Protein AF-A0A2G9TJA3-F1 (afdb_monomer_lite)

Foldseek 3Di:
DLVLVVCCVPVVPVPPPDPDPDDPPVVCVVVVVLLVLLVCLLVPDPPDDPVRLLSSLQVLLVQLLDPVSLVRNLSNLLSLLVQLPDPDPSSNLSSLSNLLSSLQDDDPVSLVSCVSNLVSLCCCCPVVVHPRPSSVSNVVSSVPPPND

pLDDT: mean 78.98, std 18.14, range [35.84, 96.75]

InterPro domains:
  IPR011989 Armadillo-like helical [G3DSA:1.25.10.10] (19-148)
  IPR016024 Armadillo-type fold [SSF48371] (46-147)
  IPR051303 Armadillo repeat-containing X-linked regulator [PTHR15712] (27-148)

Radius of gyration: 16.01 Å; chains: 1; bounding box: 30×49×33 Å

Secondary structure (DSSP, 8-state):
-HHHHHHHHH-TTT-TT---SS-HHHHHHHTTHHHHHHHHHHSPPTT--HHHHHHHHHHHHHHTTSGGGHHHHGGGHHHHHHHTTSS-HHHHHHHHHHHHHHGGG--TTTHHHHTTHHHHHHIIIIIS----HHHHHHHHHHHT-TT-

Organism: Teladorsagia circumcincta (NCBI:txid45464)

Structure (mmCIF, N/CA/C/O backbone):
data_AF-A0A2G9TJA3-F1
#
_entry.id   AF-A0A2G9TJA3-F1
#
loop_
_atom_site.group_PDB
_atom_site.id
_atom_site.type_symbol
_atom_site.label_atom_id
_atom_site.label_alt_id
_atom_site.label_comp_id
_atom_site.label_asym_id
_atom_site.label_entity_id
_atom_site.label_seq_id
_atom_site.pdbx_PDB_ins_code
_atom_site.Cartn_x
_atom_site.Cartn_y
_atom_site.Cartn_z
_atom_site.occupancy
_atom_site.B_iso_or_equiv
_atom_site.auth_seq_id
_atom_site.auth_comp_id
_atom_site.auth_asym_id
_atom_site.auth_atom_id
_atom_site.pdbx_PDB_model_num
ATOM 1 N N . VAL A 1 1 ? 6.839 16.992 7.492 1.00 43.50 1 VAL A N 1
ATOM 2 C CA . VAL A 1 1 ? 7.471 17.833 6.443 1.00 43.50 1 VAL A CA 1
ATOM 3 C C . VAL A 1 1 ? 6.730 17.767 5.098 1.00 43.50 1 VAL A C 1
ATOM 5 O O . VAL A 1 1 ? 6.429 18.820 4.561 1.00 43.50 1 VAL A O 1
ATOM 8 N N . CYS A 1 2 ? 6.343 16.598 4.558 1.00 47.22 2 CYS A N 1
ATOM 9 C CA . CYS A 1 2 ? 5.698 16.539 3.225 1.00 47.22 2 CYS A CA 1
ATOM 10 C C . CYS A 1 2 ? 4.228 17.009 3.153 1.00 47.22 2 CYS A C 1
ATOM 12 O O . CYS A 1 2 ? 3.867 17.685 2.196 1.00 47.22 2 CYS A O 1
ATOM 14 N N . VAL A 1 3 ? 3.382 16.703 4.144 1.00 48.28 3 VAL A N 1
ATOM 15 C CA . VAL A 1 3 ? 1.954 17.100 4.112 1.00 48.28 3 VAL A CA 1
ATOM 16 C C . VAL A 1 3 ? 1.786 18.605 4.349 1.00 48.28 3 VAL A C 1
ATOM 18 O O . VAL A 1 3 ? 0.955 19.238 3.714 1.00 48.28 3 VAL A O 1
ATOM 21 N N . SER A 1 4 ? 2.634 19.198 5.194 1.00 43.12 4 SER A N 1
ATOM 22 C CA . SER A 1 4 ? 2.689 20.645 5.446 1.00 43.12 4 SER A CA 1
ATOM 23 C C . SER A 1 4 ? 3.016 21.427 4.167 1.00 43.12 4 SER A C 1
ATOM 25 O O . SER A 1 4 ? 2.366 22.420 3.863 1.00 43.12 4 SER A O 1
ATOM 27 N N . ALA A 1 5 ? 3.973 20.933 3.373 1.00 45.31 5 ALA A N 1
ATOM 28 C CA . ALA A 1 5 ? 4.317 21.512 2.075 1.00 45.31 5 ALA A CA 1
ATOM 29 C C . ALA A 1 5 ? 3.213 21.302 1.018 1.00 45.31 5 ALA A C 1
ATOM 31 O O . ALA A 1 5 ? 3.010 22.160 0.161 1.00 45.31 5 ALA A O 1
ATOM 32 N N . TRP A 1 6 ? 2.478 20.184 1.078 1.00 55.16 6 TRP A N 1
ATOM 33 C CA . TRP A 1 6 ? 1.319 19.933 0.217 1.00 55.16 6 TRP A CA 1
ATOM 34 C C . TRP A 1 6 ? 0.144 20.863 0.548 1.00 55.16 6 TRP A C 1
ATOM 36 O O . TRP A 1 6 ? -0.381 21.521 -0.349 1.00 55.16 6 TRP A O 1
ATOM 46 N N . ALA A 1 7 ? -0.208 20.985 1.830 1.00 48.59 7 ALA A N 1
ATOM 47 C CA . ALA A 1 7 ? -1.235 21.907 2.299 1.00 48.59 7 ALA A CA 1
ATOM 48 C C . ALA A 1 7 ? -0.868 23.357 1.934 1.00 48.59 7 ALA A C 1
ATOM 50 O O . ALA A 1 7 ? -1.698 24.067 1.379 1.00 48.59 7 ALA A O 1
ATOM 51 N N . ALA A 1 8 ? 0.399 23.762 2.100 1.00 48.88 8 ALA A N 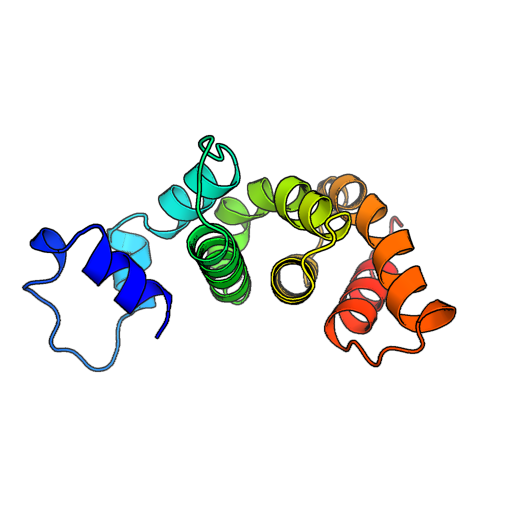1
ATOM 52 C CA . ALA A 1 8 ? 0.881 25.093 1.705 1.00 48.88 8 ALA A CA 1
ATOM 53 C C . ALA A 1 8 ? 0.772 25.374 0.206 1.00 48.88 8 ALA A C 1
ATOM 55 O O . ALA A 1 8 ? 0.585 26.519 -0.199 1.00 48.88 8 ALA A O 1
ATOM 56 N N . ARG A 1 9 ? 0.858 24.336 -0.627 1.00 46.28 9 ARG A N 1
ATOM 57 C CA . ARG A 1 9 ? 0.783 24.470 -2.083 1.00 46.28 9 ARG A CA 1
ATOM 58 C C . ARG A 1 9 ? -0.648 24.481 -2.625 1.00 46.28 9 ARG A C 1
ATOM 60 O O . ARG A 1 9 ? -0.870 25.074 -3.675 1.00 46.28 9 ARG A O 1
ATOM 67 N N . TYR A 1 10 ? -1.590 23.820 -1.953 1.00 45.66 10 TYR A N 1
ATOM 68 C CA . TYR A 1 10 ? -2.959 23.629 -2.456 1.00 45.66 10 TYR A CA 1
ATOM 69 C C . TYR A 1 10 ? -4.048 24.330 -1.627 1.00 45.66 10 TYR A C 1
ATOM 71 O O . TYR A 1 10 ? -5.134 24.553 -2.154 1.00 45.66 10 TYR A O 1
ATOM 79 N N . TYR A 1 11 ? -3.750 24.735 -0.388 1.00 47.59 11 TYR A N 1
ATOM 80 C CA . TYR A 1 11 ? -4.644 25.466 0.522 1.00 47.59 11 TYR A CA 1
ATOM 81 C C . TYR A 1 11 ? -3.937 26.684 1.162 1.00 47.59 11 TYR A C 1
ATOM 83 O O . TYR A 1 11 ? -3.884 26.810 2.386 1.00 47.59 11 TYR A O 1
ATOM 91 N N . PRO A 1 12 ? -3.370 27.613 0.366 1.00 44.81 12 PRO A N 1
ATOM 92 C CA . PRO A 1 12 ? -2.546 28.707 0.892 1.00 44.81 12 PRO A CA 1
ATOM 93 C C . PRO A 1 12 ? -3.316 29.690 1.794 1.00 44.81 12 PRO A C 1
ATOM 95 O O . PRO A 1 12 ? -2.715 30.319 2.659 1.00 44.81 12 PRO A O 1
ATOM 98 N N . HIS A 1 13 ? -4.637 29.811 1.630 1.00 42.47 13 HIS A N 1
ATOM 99 C CA . HIS A 1 13 ? -5.465 30.738 2.412 1.00 42.47 13 HIS A CA 1
ATOM 100 C C . HIS A 1 13 ? -5.819 30.236 3.820 1.00 42.47 13 HIS A C 1
ATOM 102 O O . HIS A 1 13 ? -6.162 31.048 4.673 1.00 42.47 13 HIS A O 1
ATOM 108 N N . GLU A 1 14 ? -5.699 28.935 4.090 1.00 41.88 14 GLU A N 1
ATOM 109 C CA . GLU A 1 14 ? -5.980 28.348 5.413 1.00 41.88 14 GLU A CA 1
ATOM 110 C C . GLU A 1 14 ? -4.724 28.277 6.302 1.00 41.88 14 GLU A C 1
ATOM 112 O O . GLU A 1 14 ? -4.811 28.003 7.496 1.00 41.88 14 GLU A O 1
ATOM 117 N N . LEU A 1 15 ? -3.544 28.567 5.741 1.00 41.53 15 LEU A N 1
ATOM 118 C CA . LEU A 1 15 ? -2.239 28.392 6.391 1.00 41.53 15 LEU A CA 1
ATOM 119 C C . LEU A 1 15 ? -1.614 29.665 6.969 1.00 41.53 15 LEU A C 1
ATOM 121 O O . LEU A 1 15 ? -0.535 29.596 7.553 1.00 41.53 15 LEU A O 1
ATOM 125 N N . VAL A 1 16 ? -2.295 30.811 6.880 1.00 39.41 16 VAL A N 1
ATOM 126 C CA . VAL A 1 16 ? -1.811 32.104 7.414 1.00 39.41 16 VAL A CA 1
ATOM 127 C C . VAL A 1 16 ? -1.691 32.107 8.955 1.00 39.41 16 VAL A C 1
ATOM 129 O O . VAL A 1 16 ? -1.137 33.036 9.530 1.00 39.41 16 VAL A O 1
ATOM 132 N N . PHE A 1 17 ? -2.136 31.053 9.646 1.00 36.66 17 PHE A N 1
ATOM 133 C CA . PHE A 1 17 ? -2.153 30.971 11.112 1.00 36.66 17 PHE A CA 1
ATOM 134 C C . PHE A 1 17 ? -1.020 30.156 11.767 1.00 36.66 17 PHE A C 1
ATOM 136 O O . PHE A 1 17 ? -1.048 29.983 12.984 1.00 36.66 17 PHE A O 1
ATOM 143 N N . LEU A 1 18 ? -0.040 29.621 11.026 1.00 37.44 18 LEU A N 1
ATOM 144 C CA . LEU A 1 18 ? 0.816 28.547 11.561 1.00 37.44 18 LEU A CA 1
ATOM 145 C C . LEU A 1 18 ? 2.316 28.832 11.525 1.00 37.44 18 LEU A C 1
ATOM 147 O O . LEU A 1 18 ? 3.049 28.302 10.694 1.00 37.44 18 LEU A O 1
ATOM 151 N N . ASP A 1 19 ? 2.761 29.580 12.530 1.00 35.84 19 ASP A N 1
ATOM 152 C CA . ASP A 1 19 ? 4.157 29.675 12.964 1.00 35.84 19 ASP A CA 1
ATOM 153 C C . ASP A 1 19 ? 4.327 28.936 14.313 1.00 35.84 19 ASP A C 1
ATOM 155 O O . ASP A 1 19 ? 4.590 29.538 15.353 1.00 35.84 19 ASP A O 1
ATOM 159 N N . VAL A 1 20 ? 4.058 27.617 14.347 1.00 39.12 20 VAL A N 1
ATOM 160 C CA . VAL A 1 20 ? 4.119 26.816 15.592 1.00 39.12 20 VAL A CA 1
ATOM 161 C C . VAL A 1 20 ? 4.897 25.502 15.397 1.00 39.12 20 VAL A C 1
ATOM 163 O O . VAL A 1 20 ? 4.558 24.734 14.492 1.00 39.12 20 VAL A O 1
ATOM 166 N N . PRO A 1 21 ? 5.893 25.171 16.256 1.00 44.03 21 PRO A N 1
ATOM 167 C CA . PRO A 1 21 ? 6.798 24.036 16.031 1.00 44.03 21 PRO A CA 1
ATOM 168 C C . PRO A 1 21 ? 6.203 22.639 16.285 1.00 44.03 21 PRO A C 1
ATOM 170 O O . PRO A 1 21 ? 6.825 21.655 15.898 1.00 44.03 21 PRO A O 1
ATOM 173 N N . GLN A 1 22 ? 5.022 22.503 16.896 1.00 45.06 22 GLN A N 1
ATOM 174 C CA . GLN A 1 22 ? 4.282 21.235 17.049 1.00 45.06 22 GLN A CA 1
ATOM 175 C C . GLN A 1 22 ? 2.781 21.551 17.213 1.00 45.06 22 GLN A C 1
ATOM 177 O O . GLN A 1 22 ? 2.398 22.027 18.280 1.00 45.06 22 GLN A O 1
ATOM 182 N N . PRO A 1 23 ? 1.943 21.407 16.157 1.00 45.88 23 PRO A N 1
ATOM 183 C CA . PRO A 1 23 ? 0.857 20.411 16.180 1.00 45.88 23 PRO A CA 1
ATOM 184 C C . PRO A 1 23 ? 0.390 20.008 14.756 1.00 45.88 23 PRO A C 1
ATOM 186 O O . PRO A 1 23 ? -0.669 20.416 14.289 1.00 45.88 23 PRO A O 1
ATOM 189 N N . THR A 1 24 ? 1.159 19.210 14.009 1.00 54.25 24 THR A N 1
ATOM 190 C CA . THR A 1 24 ? 0.753 18.835 12.633 1.00 54.25 24 THR A CA 1
ATOM 191 C C . THR A 1 24 ? -0.390 17.815 12.589 1.00 54.25 24 THR A C 1
ATOM 193 O O . THR A 1 24 ? -1.159 17.819 11.637 1.00 54.25 24 THR A O 1
ATOM 196 N N . THR A 1 25 ? -0.541 16.959 13.602 1.00 48.09 25 THR A N 1
ATOM 197 C CA . THR A 1 25 ? -1.564 15.896 13.643 1.00 48.09 25 THR A CA 1
ATOM 198 C C . THR A 1 25 ? -2.943 16.397 14.078 1.00 48.09 25 THR A C 1
ATOM 200 O O . THR A 1 25 ? -3.945 16.000 13.490 1.00 48.09 25 THR A O 1
ATOM 203 N N . ILE A 1 26 ? -3.001 17.304 15.058 1.00 47.69 26 ILE A N 1
ATOM 204 C CA . ILE A 1 26 ? -4.253 17.925 15.530 1.00 47.69 26 ILE A CA 1
ATOM 205 C C . ILE A 1 26 ? -4.871 18.767 14.409 1.00 47.69 26 ILE A C 1
ATOM 207 O O . ILE A 1 26 ? -6.047 18.615 14.095 1.00 47.69 26 ILE A O 1
ATOM 211 N N . LEU A 1 27 ? -4.046 19.555 13.720 1.00 53.22 27 LEU A N 1
ATOM 212 C CA . LEU A 1 27 ? -4.499 20.398 12.621 1.00 53.22 27 LEU A CA 1
ATOM 213 C C . LEU A 1 27 ? -4.967 19.590 11.398 1.00 53.22 27 LEU A C 1
ATOM 215 O O . LEU A 1 27 ? -5.936 19.953 10.740 1.00 53.22 27 LEU A O 1
ATOM 219 N N . MET A 1 28 ? -4.315 18.455 11.106 1.00 52.00 28 MET A N 1
ATOM 220 C CA . MET A 1 28 ? -4.772 17.535 10.052 1.00 52.00 28 MET A CA 1
ATOM 221 C C . MET A 1 28 ? -6.139 16.928 10.356 1.00 52.00 28 MET A C 1
ATOM 223 O O . MET A 1 28 ? -6.935 16.746 9.434 1.00 52.00 28 MET A O 1
ATOM 227 N N . ARG A 1 29 ? -6.405 16.634 11.634 1.00 54.69 29 ARG A N 1
ATOM 228 C CA . ARG A 1 29 ? -7.692 16.117 12.101 1.00 54.69 29 ARG A CA 1
ATOM 229 C C . ARG A 1 29 ? -8.789 17.179 12.017 1.00 54.69 29 ARG A C 1
ATOM 231 O O . ARG A 1 29 ? -9.893 16.867 11.588 1.00 54.69 29 ARG A O 1
ATOM 238 N N . GLU A 1 30 ? -8.486 18.424 12.380 1.00 50.78 30 GLU A N 1
ATOM 239 C CA . GLU A 1 30 ? -9.437 19.542 12.292 1.00 50.78 30 GLU A CA 1
ATOM 240 C C . GLU A 1 30 ? -9.782 19.911 10.843 1.00 50.78 30 GLU A C 1
ATOM 242 O O . GLU A 1 30 ? -10.937 20.195 10.537 1.00 50.78 30 GLU A O 1
ATOM 247 N N . LEU A 1 31 ? -8.811 19.823 9.930 1.00 60.50 31 LEU A N 1
ATOM 248 C CA . LEU A 1 31 ? -8.987 20.154 8.512 1.00 60.50 31 LEU A CA 1
ATOM 249 C C . LEU A 1 31 ? -9.425 18.967 7.634 1.00 60.50 31 LEU A C 1
ATOM 251 O O . LEU A 1 31 ? -9.490 19.106 6.413 1.00 60.50 31 LEU A O 1
ATOM 255 N N . ARG A 1 32 ? -9.702 17.790 8.219 1.00 77.12 32 ARG A N 1
ATOM 256 C CA . ARG A 1 32 ? -10.067 16.554 7.489 1.00 77.12 32 ARG A CA 1
ATOM 257 C C . ARG A 1 32 ? -9.125 16.228 6.320 1.00 77.12 32 ARG A C 1
ATOM 259 O O . ARG A 1 32 ? -9.528 15.768 5.246 1.00 77.12 32 ARG A O 1
ATOM 266 N N . ILE A 1 33 ? -7.836 16.521 6.506 1.00 80.69 33 ILE A N 1
ATOM 267 C CA . ILE A 1 33 ? -6.822 16.371 5.455 1.00 80.69 33 ILE A CA 1
ATOM 268 C C . ILE A 1 33 ? -6.633 14.889 5.113 1.00 80.69 33 ILE A C 1
ATOM 270 O O . ILE A 1 33 ? -6.426 14.552 3.946 1.00 80.69 33 ILE A O 1
ATOM 274 N N . THR A 1 34 ? -6.738 14.003 6.106 1.00 83.50 34 THR A N 1
ATOM 275 C CA . THR A 1 34 ? -6.630 12.550 5.921 1.00 83.50 34 THR A CA 1
ATOM 276 C C . THR A 1 34 ? -7.710 12.033 4.973 1.00 83.50 34 THR A C 1
ATOM 278 O O . THR A 1 34 ? -7.400 11.338 4.006 1.00 83.50 34 THR A O 1
ATOM 281 N N . GLU A 1 35 ? -8.961 12.436 5.192 1.00 87.56 35 GLU A N 1
ATOM 282 C CA . GLU A 1 35 ? -10.110 12.080 4.363 1.00 87.56 35 GLU A CA 1
ATOM 283 C C . GLU A 1 35 ? -9.928 12.591 2.936 1.00 87.56 35 GLU A C 1
ATOM 285 O O . GLU A 1 35 ? -10.144 11.848 1.978 1.00 87.56 35 GLU A O 1
ATOM 290 N N . ARG A 1 36 ? -9.459 13.834 2.777 1.00 85.62 36 ARG A N 1
ATOM 291 C CA . ARG A 1 36 ? -9.248 14.419 1.451 1.00 85.62 36 ARG A CA 1
ATOM 292 C C . ARG A 1 36 ? -8.136 13.719 0.674 1.00 85.62 36 ARG A C 1
ATOM 294 O O . ARG A 1 36 ? -8.277 13.497 -0.529 1.00 85.62 36 ARG A O 1
ATOM 301 N N . VAL A 1 37 ? -7.034 13.368 1.338 1.00 87.62 37 VAL A N 1
ATOM 302 C CA . VAL A 1 37 ? -5.940 12.588 0.736 1.00 87.62 37 VAL A CA 1
ATOM 303 C C . VAL A 1 37 ? -6.424 11.199 0.332 1.0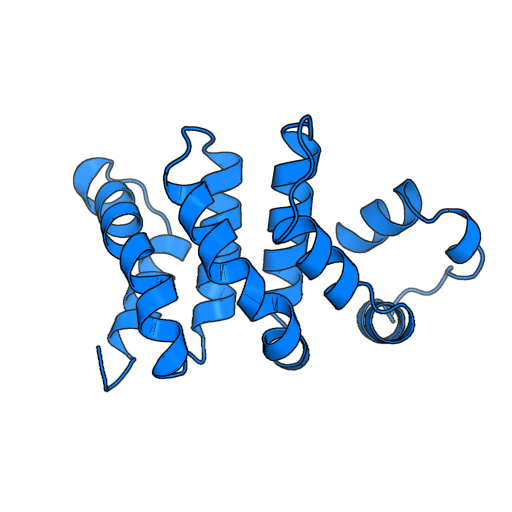0 87.62 37 VAL A C 1
ATOM 305 O O . VAL A 1 37 ? -6.167 10.787 -0.800 1.00 87.62 37 VAL A O 1
ATOM 308 N N . ALA A 1 38 ? -7.165 10.510 1.200 1.00 89.31 38 ALA A N 1
ATOM 309 C CA . ALA A 1 38 ? -7.740 9.204 0.894 1.00 89.31 38 ALA A CA 1
ATOM 310 C C . ALA A 1 38 ? -8.694 9.267 -0.313 1.00 89.31 38 ALA A C 1
ATOM 312 O O . ALA A 1 38 ? -8.552 8.479 -1.249 1.00 89.31 38 ALA A O 1
ATOM 313 N N . GLU A 1 39 ? -9.593 10.255 -0.354 1.00 90.19 3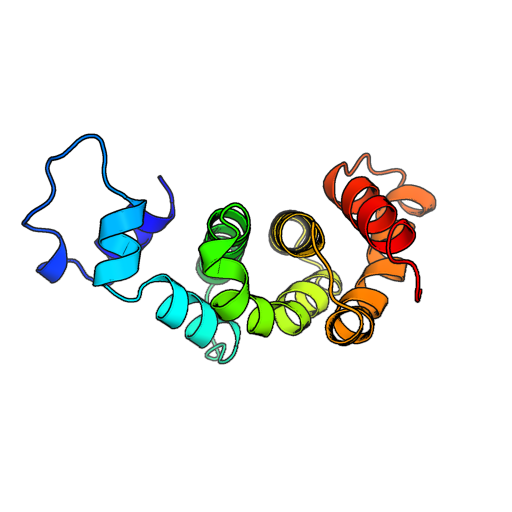9 GLU A N 1
ATOM 314 C CA . GLU A 1 39 ? -10.516 10.489 -1.472 1.00 90.19 39 GLU A CA 1
ATOM 315 C C . GLU A 1 39 ? -9.764 10.717 -2.788 1.00 90.19 39 GLU A C 1
ATOM 317 O O . GLU A 1 39 ? -10.076 10.095 -3.802 1.00 90.19 39 GLU A O 1
ATOM 322 N N . MET A 1 40 ? -8.740 11.573 -2.774 1.00 89.06 40 MET A N 1
ATOM 323 C CA . MET A 1 40 ? -7.916 11.841 -3.951 1.00 89.06 40 MET A CA 1
ATOM 324 C C . MET A 1 40 ? -7.229 10.570 -4.463 1.00 89.06 40 MET A C 1
ATOM 326 O O . MET A 1 40 ? -7.210 10.334 -5.669 1.00 89.06 40 MET A O 1
ATOM 330 N N . ILE A 1 41 ? -6.686 9.737 -3.572 1.00 90.12 41 ILE A N 1
ATOM 331 C CA . ILE A 1 41 ? -6.042 8.477 -3.963 1.00 90.12 41 ILE A CA 1
ATOM 332 C C . ILE A 1 41 ? -7.055 7.500 -4.567 1.00 90.12 41 ILE A C 1
ATOM 334 O O . ILE A 1 41 ? -6.737 6.847 -5.561 1.00 90.12 41 ILE A O 1
ATOM 338 N N . CYS A 1 42 ? -8.261 7.424 -3.998 1.00 88.50 42 CYS A N 1
ATOM 339 C CA . CYS A 1 42 ? -9.304 6.503 -4.454 1.00 88.50 42 CYS A CA 1
ATOM 340 C C . CYS A 1 42 ? -10.013 6.974 -5.731 1.00 88.50 42 CYS A C 1
ATOM 342 O O . CYS A 1 42 ? -10.508 6.163 -6.510 1.00 88.50 42 CYS A O 1
ATOM 344 N N . SER A 1 43 ? -10.020 8.283 -5.981 1.00 86.06 43 SER A N 1
ATOM 345 C CA . SER A 1 43 ? -10.580 8.912 -7.182 1.00 86.06 43 SER A CA 1
ATOM 346 C C . SER A 1 43 ? -9.493 9.644 -7.979 1.00 86.06 43 SER A C 1
ATOM 348 O O . SER A 1 43 ? -9.532 10.876 -8.107 1.00 86.06 43 SER A O 1
ATOM 350 N N . PRO A 1 44 ? -8.495 8.918 -8.521 1.00 73.81 44 PRO A N 1
ATOM 351 C CA . PRO A 1 44 ? -7.378 9.541 -9.208 1.00 73.81 44 PRO A CA 1
ATOM 352 C C . PRO A 1 44 ? -7.867 10.238 -10.479 1.00 73.81 44 PRO A C 1
ATOM 354 O O . PRO A 1 44 ? -8.460 9.632 -11.375 1.00 73.81 44 PRO A O 1
ATOM 357 N N . ARG A 1 45 ? -7.586 11.538 -10.583 1.00 75.19 45 ARG A N 1
ATOM 358 C CA . ARG A 1 45 ? -7.915 12.310 -11.785 1.00 75.19 45 ARG A CA 1
ATOM 359 C C . ARG A 1 45 ? -6.929 11.976 -12.901 1.00 75.19 45 ARG A C 1
ATOM 361 O O . ARG A 1 45 ? -5.731 11.809 -12.665 1.00 75.19 45 ARG A O 1
ATOM 368 N N . HIS A 1 46 ? -7.427 11.905 -14.132 1.00 73.25 46 HIS A N 1
ATOM 369 C CA . HIS A 1 46 ? -6.565 11.740 -15.300 1.00 73.25 46 HIS A CA 1
ATOM 370 C C . HIS A 1 46 ? -5.579 12.916 -15.397 1.00 73.25 46 HIS A C 1
ATOM 372 O O . HIS A 1 46 ? -5.937 14.062 -15.129 1.00 73.25 46 HIS A O 1
ATOM 378 N N . GLY A 1 47 ? -4.326 12.627 -15.757 1.00 74.75 47 GLY A N 1
ATOM 379 C CA . GLY A 1 47 ? -3.308 13.656 -15.994 1.00 74.75 47 GLY A CA 1
ATOM 380 C C . GLY A 1 47 ? -2.506 14.117 -14.773 1.00 74.75 47 GLY A C 1
ATOM 381 O O . GLY A 1 47 ? -1.774 15.098 -14.871 1.00 74.75 47 GLY A O 1
ATOM 382 N N . TRP A 1 48 ? -2.579 13.435 -13.625 1.00 84.31 48 TRP A N 1
ATOM 383 C CA . TRP A 1 48 ? -1.643 13.723 -12.533 1.00 84.31 48 TRP A CA 1
ATOM 384 C C . TRP A 1 48 ? -0.197 13.478 -12.947 1.00 84.31 48 TRP A C 1
ATOM 386 O O . TRP A 1 48 ? 0.134 12.423 -13.491 1.00 84.31 48 TRP A O 1
ATOM 396 N N . SER A 1 49 ? 0.677 14.432 -12.626 1.00 87.56 49 SER A N 1
ATOM 397 C CA . SER A 1 49 ? 2.113 14.266 -12.821 1.00 87.56 49 SER A CA 1
ATOM 398 C C . SER A 1 49 ? 2.655 13.141 -11.934 1.00 87.56 49 SER A C 1
ATOM 400 O O . SER A 1 49 ? 2.100 12.832 -10.875 1.00 87.56 49 SER A O 1
ATOM 402 N N . ARG A 1 50 ? 3.782 12.552 -12.347 1.00 89.00 50 ARG A N 1
ATOM 403 C CA . ARG A 1 50 ? 4.524 11.564 -11.551 1.00 89.00 50 ARG A CA 1
ATOM 404 C C . ARG A 1 50 ? 4.779 12.056 -10.125 1.00 89.00 50 ARG A C 1
ATOM 406 O O . ARG A 1 50 ? 4.489 11.353 -9.163 1.00 89.00 50 ARG A O 1
ATOM 413 N N . SER A 1 51 ? 5.250 13.295 -9.987 1.00 86.8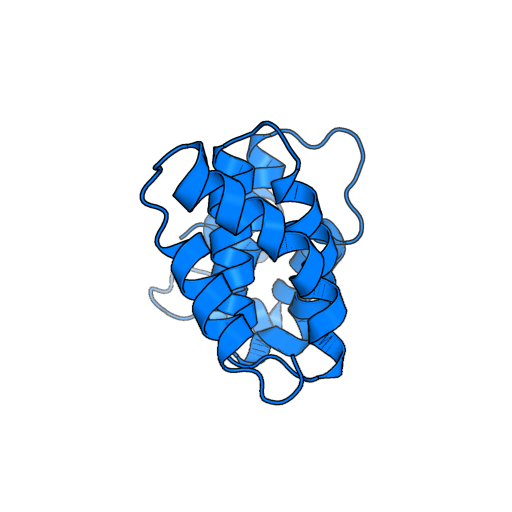1 51 SER A N 1
ATOM 414 C CA . SER A 1 51 ? 5.547 13.904 -8.689 1.00 86.81 51 SER A CA 1
ATOM 415 C C . SER A 1 51 ? 4.310 14.005 -7.794 1.00 86.81 51 SER A C 1
ATOM 417 O O . SER A 1 51 ? 4.412 13.752 -6.597 1.00 86.81 51 SER A O 1
ATOM 419 N N . CYS A 1 52 ? 3.136 14.316 -8.358 1.00 85.62 52 CYS A N 1
ATOM 420 C CA . CYS A 1 52 ? 1.888 14.345 -7.595 1.00 85.62 52 CYS A CA 1
ATOM 421 C C . CYS A 1 52 ? 1.500 12.960 -7.069 1.00 85.62 52 CYS A C 1
ATOM 423 O O . CYS A 1 52 ? 1.118 12.840 -5.907 1.00 85.62 52 CYS A O 1
ATOM 425 N N . ARG A 1 53 ? 1.638 11.913 -7.891 1.00 88.94 53 ARG A N 1
ATOM 426 C CA . ARG A 1 53 ? 1.323 10.535 -7.482 1.00 88.94 53 ARG A CA 1
ATOM 427 C C . ARG A 1 53 ? 2.242 10.050 -6.366 1.00 88.94 53 ARG A C 1
ATOM 429 O O . ARG A 1 53 ? 1.752 9.589 -5.340 1.00 88.94 53 ARG A O 1
ATOM 436 N N . VAL A 1 54 ? 3.554 10.233 -6.527 1.00 89.25 54 VAL A N 1
ATOM 437 C CA . VAL A 1 54 ? 4.547 9.886 -5.495 1.00 89.25 54 VAL A CA 1
ATOM 438 C C . VAL A 1 54 ? 4.264 10.639 -4.195 1.00 89.25 54 VAL A C 1
ATOM 440 O O . VAL A 1 54 ? 4.276 10.046 -3.121 1.00 89.25 54 VAL A O 1
ATOM 443 N N . MET A 1 55 ? 3.956 11.935 -4.276 1.00 87.38 55 MET A N 1
ATOM 444 C CA . MET A 1 55 ? 3.649 12.749 -3.100 1.00 87.38 55 MET A CA 1
ATOM 445 C C . MET A 1 55 ? 2.393 12.266 -2.366 1.00 87.38 55 MET A C 1
ATOM 447 O O . MET A 1 55 ? 2.400 12.210 -1.139 1.00 87.38 55 MET A O 1
ATOM 451 N N . LEU A 1 56 ? 1.331 11.894 -3.084 1.00 89.50 56 LEU A N 1
ATOM 452 C CA . LEU A 1 56 ? 0.110 11.373 -2.465 1.00 89.50 56 LEU A CA 1
ATOM 453 C C . LEU A 1 56 ? 0.333 10.006 -1.816 1.00 89.50 56 LEU A C 1
ATOM 455 O O . LEU A 1 56 ? -0.097 9.803 -0.683 1.00 89.50 56 LEU A O 1
ATOM 459 N N . LEU A 1 57 ? 1.080 9.112 -2.469 1.00 91.19 57 LEU A N 1
ATOM 460 C CA . LEU A 1 57 ? 1.500 7.844 -1.864 1.00 91.19 57 LEU A CA 1
ATOM 461 C C . LEU A 1 57 ? 2.352 8.077 -0.611 1.00 91.19 57 LEU A C 1
ATOM 463 O O . LEU A 1 57 ? 2.204 7.365 0.378 1.00 91.19 57 LEU A O 1
ATOM 467 N N . GLN A 1 58 ? 3.201 9.107 -0.607 1.00 90.12 58 GLN A N 1
ATOM 468 C CA . GLN A 1 58 ? 4.001 9.450 0.566 1.00 90.12 58 GLN A CA 1
ATOM 469 C C . GLN A 1 58 ? 3.133 10.000 1.702 1.00 90.12 58 GLN A C 1
ATOM 471 O O . GLN A 1 58 ? 3.387 9.704 2.870 1.00 90.12 58 GLN A O 1
ATOM 476 N N . CYS A 1 59 ? 2.102 10.788 1.383 1.00 88.62 59 CYS A N 1
ATOM 477 C CA . CYS A 1 59 ? 1.124 11.241 2.371 1.00 88.62 59 CYS A CA 1
ATOM 478 C C . CYS A 1 59 ? 0.397 10.046 2.991 1.00 88.62 59 CYS A C 1
ATOM 480 O O . CYS A 1 59 ? 0.345 9.954 4.215 1.00 88.62 59 CYS A O 1
ATOM 482 N N . LEU A 1 60 ? -0.056 9.099 2.164 1.00 91.56 60 LEU A N 1
ATOM 483 C CA . LEU A 1 60 ? -0.658 7.848 2.621 1.00 91.56 60 LEU A CA 1
ATOM 484 C C . LEU A 1 60 ? 0.281 7.071 3.547 1.00 91.56 60 LEU A C 1
ATOM 486 O O . LEU A 1 60 ? -0.117 6.705 4.648 1.00 91.56 60 LEU A O 1
ATOM 490 N N . ALA A 1 61 ? 1.536 6.868 3.136 1.00 89.31 61 ALA A N 1
ATOM 491 C CA . ALA A 1 61 ? 2.525 6.151 3.935 1.00 89.31 61 ALA A CA 1
ATOM 492 C C . ALA A 1 61 ? 2.737 6.792 5.311 1.00 89.31 61 ALA A C 1
ATOM 494 O O . ALA A 1 61 ? 2.798 6.084 6.314 1.00 89.31 61 ALA A O 1
ATOM 495 N N . ASN A 1 62 ? 2.802 8.125 5.363 1.00 87.56 62 ASN A N 1
ATOM 496 C CA . ASN A 1 62 ? 2.961 8.868 6.610 1.00 87.56 62 ASN A CA 1
ATOM 497 C C . ASN A 1 62 ? 1.702 8.790 7.490 1.00 87.56 62 ASN A C 1
ATOM 499 O O . ASN A 1 62 ? 1.815 8.605 8.697 1.00 87.56 62 ASN A O 1
ATOM 503 N N . MET A 1 63 ? 0.508 8.913 6.901 1.00 87.56 63 MET A N 1
ATOM 504 C CA . MET A 1 63 ? -0.764 8.823 7.630 1.00 87.56 63 MET A CA 1
ATOM 505 C C . MET A 1 63 ? -0.988 7.425 8.211 1.00 87.56 63 MET A C 1
ATOM 507 O O . MET A 1 63 ? -1.461 7.315 9.339 1.00 87.56 63 MET A O 1
ATOM 511 N N . ALA A 1 64 ? -0.586 6.383 7.479 1.00 88.88 64 ALA A N 1
ATOM 512 C CA . ALA A 1 64 ? -0.673 4.984 7.887 1.00 88.88 64 ALA A CA 1
ATOM 513 C C . ALA A 1 64 ? 0.242 4.613 9.067 1.00 88.88 64 ALA A C 1
ATOM 515 O O . ALA A 1 64 ? 0.104 3.529 9.620 1.00 88.88 64 ALA A O 1
ATOM 516 N N . VAL A 1 65 ? 1.168 5.483 9.484 1.00 86.19 65 VAL A N 1
ATOM 517 C CA . VAL A 1 65 ? 1.929 5.275 10.731 1.00 86.19 65 VAL A CA 1
ATOM 518 C C . VAL A 1 65 ? 1.030 5.445 11.963 1.00 86.19 65 VAL A C 1
ATOM 520 O O . VAL A 1 65 ? 1.303 4.857 13.004 1.00 86.19 65 VAL A O 1
ATOM 523 N N . CYS A 1 66 ? -0.038 6.238 11.848 1.00 83.75 66 CYS A N 1
ATOM 524 C CA . CYS A 1 66 ? -0.940 6.593 12.940 1.00 83.75 66 CYS A CA 1
ATOM 525 C C . CYS A 1 66 ? -2.186 5.682 12.904 1.00 83.75 66 CYS A C 1
ATOM 527 O O . CYS A 1 66 ? -2.969 5.805 11.955 1.00 83.75 66 CYS A O 1
ATOM 529 N N . PRO A 1 67 ? -2.402 4.787 13.888 1.00 81.69 67 PRO A N 1
ATOM 530 C CA . PRO A 1 67 ? -3.535 3.853 13.898 1.00 81.69 67 PRO A CA 1
ATOM 531 C C . PRO A 1 67 ? -4.906 4.534 13.806 1.00 81.69 67 PRO A C 1
ATOM 533 O O . PRO A 1 67 ? -5.822 4.013 13.179 1.00 81.69 67 PRO A O 1
ATOM 536 N N . GLU A 1 68 ? -5.042 5.738 14.357 1.00 84.88 68 GLU A N 1
ATOM 537 C CA . GLU A 1 68 ? -6.274 6.533 14.339 1.00 84.88 68 GLU A CA 1
ATOM 538 C C . GLU A 1 68 ? -6.720 6.899 12.916 1.00 84.88 68 GLU A C 1
ATOM 540 O O . GLU A 1 68 ? -7.904 7.123 12.677 1.00 84.88 68 GLU A O 1
ATOM 545 N N . ASN A 1 69 ? -5.786 6.946 11.960 1.00 86.31 69 ASN A N 1
ATOM 546 C CA . ASN A 1 69 ? -6.094 7.231 10.562 1.00 86.31 69 ASN A CA 1
ATOM 547 C C . ASN A 1 69 ? -6.481 5.974 9.772 1.00 86.31 69 ASN A C 1
ATOM 549 O O . ASN A 1 69 ? -7.008 6.113 8.668 1.00 86.31 69 ASN A O 1
ATOM 553 N N . HIS A 1 70 ? -6.201 4.765 10.278 1.00 88.50 70 HIS A N 1
ATOM 554 C CA . HIS A 1 70 ? -6.297 3.517 9.504 1.00 88.50 70 HIS A CA 1
ATOM 555 C C . HIS A 1 70 ? -7.689 3.297 8.920 1.00 88.50 70 HIS A C 1
ATOM 557 O O . HIS A 1 70 ? -7.805 2.970 7.741 1.00 88.50 70 HIS A O 1
ATOM 563 N N . GLU A 1 71 ? -8.739 3.571 9.693 1.00 89.81 71 GLU A N 1
ATOM 564 C CA . GLU A 1 71 ? -10.127 3.441 9.235 1.00 89.81 71 GLU A CA 1
ATOM 565 C C . GLU A 1 71 ? -10.453 4.337 8.033 1.00 89.81 71 GLU A C 1
ATOM 567 O O . GLU A 1 71 ? -11.239 3.953 7.167 1.00 89.81 71 GLU A O 1
ATOM 572 N N . ILE A 1 72 ? -9.803 5.499 7.941 1.00 90.44 72 ILE A N 1
ATOM 573 C CA . ILE A 1 72 ? -9.969 6.441 6.832 1.00 90.44 72 ILE A CA 1
ATOM 574 C C . ILE A 1 72 ? -9.136 5.993 5.631 1.00 90.44 72 ILE A C 1
ATOM 576 O O . ILE A 1 72 ? -9.625 5.981 4.505 1.00 90.44 72 ILE A O 1
ATOM 580 N N . VAL A 1 73 ? -7.869 5.632 5.854 1.00 91.88 73 VAL A N 1
ATOM 581 C CA . VAL A 1 73 ? -6.917 5.394 4.759 1.00 91.88 73 VAL A CA 1
ATOM 582 C C . VAL A 1 73 ? -6.919 3.965 4.216 1.00 91.88 73 VAL A C 1
ATOM 584 O O . VAL A 1 73 ? -6.363 3.728 3.144 1.00 91.88 73 VAL A O 1
ATOM 587 N N . ARG A 1 74 ? -7.567 3.006 4.889 1.00 93.00 74 ARG A N 1
ATOM 588 C CA . ARG A 1 74 ? -7.660 1.610 4.421 1.00 93.00 74 ARG A CA 1
ATOM 589 C C . ARG A 1 74 ? -8.325 1.468 3.051 1.00 93.00 74 ARG A C 1
ATOM 591 O O . ARG A 1 74 ? -7.990 0.553 2.311 1.00 93.00 74 ARG A O 1
ATOM 598 N N . CYS A 1 75 ? -9.201 2.398 2.663 1.00 93.44 75 CYS A N 1
ATOM 599 C CA . CYS A 1 75 ? -9.800 2.409 1.325 1.00 93.44 75 CYS A CA 1
ATOM 600 C C . CYS A 1 75 ? -8.758 2.559 0.199 1.00 93.44 75 CYS A C 1
ATOM 602 O O . CYS A 1 75 ? -9.013 2.161 -0.935 1.00 93.44 75 CYS A O 1
ATOM 604 N N . ALA A 1 76 ? -7.563 3.072 0.509 1.00 94.94 76 ALA A N 1
ATOM 605 C CA . ALA A 1 76 ? -6.476 3.240 -0.443 1.00 94.94 76 ALA A CA 1
ATOM 606 C C . ALA A 1 76 ? -5.632 1.968 -0.658 1.00 94.94 76 ALA A C 1
ATOM 608 O O . ALA A 1 76 ? -4.780 1.973 -1.551 1.00 94.94 76 ALA A O 1
ATOM 609 N N . ILE A 1 77 ? -5.846 0.884 0.108 1.00 95.94 77 ILE A N 1
ATOM 610 C CA . ILE A 1 77 ? -5.065 -0.364 -0.012 1.00 95.94 77 ILE A CA 1
ATOM 611 C C . ILE A 1 77 ? -5.089 -0.905 -1.453 1.00 95.94 77 ILE A C 1
ATOM 613 O O . ILE A 1 77 ? -4.004 -1.063 -2.021 1.00 95.94 77 ILE A O 1
ATOM 617 N N . PRO A 1 78 ? -6.251 -1.099 -2.115 1.00 95.62 78 PRO A N 1
ATOM 618 C CA . PRO A 1 78 ? -6.279 -1.629 -3.480 1.00 95.62 78 PRO A CA 1
ATOM 619 C C . PRO A 1 78 ? -5.527 -0.735 -4.476 1.00 95.62 78 PRO A C 1
ATOM 621 O O . PRO A 1 78 ? -4.852 -1.222 -5.384 1.00 95.62 78 PRO A O 1
ATOM 624 N N . HIS A 1 79 ? -5.584 0.585 -4.280 1.00 94.69 79 HIS A N 1
ATOM 625 C CA . HIS A 1 79 ? -4.893 1.553 -5.129 1.00 94.69 79 HIS A CA 1
ATOM 626 C C . HIS A 1 79 ? -3.376 1.509 -4.943 1.00 94.69 79 HIS A C 1
ATOM 628 O O . HIS A 1 79 ? -2.645 1.578 -5.932 1.00 94.69 79 HIS A O 1
ATOM 634 N N . ALA A 1 80 ? -2.893 1.369 -3.707 1.00 95.50 80 ALA A N 1
ATOM 635 C CA . ALA A 1 80 ? -1.472 1.205 -3.421 1.00 95.50 80 ALA A CA 1
ATOM 636 C C . ALA A 1 80 ? -0.941 -0.130 -3.969 1.00 95.50 80 ALA A C 1
ATOM 638 O O . ALA A 1 80 ? 0.120 -0.150 -4.591 1.00 95.50 80 ALA A O 1
ATOM 639 N N . VAL A 1 81 ? -1.705 -1.219 -3.842 1.00 96.50 81 VAL A N 1
ATOM 640 C CA . VAL A 1 81 ? -1.372 -2.524 -4.439 1.00 96.50 81 VAL A CA 1
ATOM 641 C C . VAL A 1 81 ? -1.269 -2.426 -5.960 1.00 96.50 81 VAL A C 1
ATOM 643 O O . VAL A 1 81 ? -0.295 -2.900 -6.541 1.00 96.50 81 VAL A O 1
ATOM 646 N N . GLN A 1 82 ? -2.195 -1.722 -6.615 1.00 94.25 82 GLN A N 1
ATOM 647 C CA . GLN A 1 82 ? -2.134 -1.487 -8.061 1.00 94.25 82 GLN A CA 1
ATOM 648 C C . GLN A 1 82 ? -0.826 -0.798 -8.490 1.00 94.25 82 GLN A C 1
ATOM 650 O O . GLN A 1 82 ? -0.307 -1.077 -9.573 1.00 94.25 82 GLN A O 1
ATOM 655 N N . ARG A 1 83 ? -0.262 0.094 -7.659 1.00 93.69 83 ARG A N 1
ATOM 656 C CA . ARG A 1 83 ? 1.008 0.769 -7.981 1.00 93.69 83 ARG A CA 1
ATOM 657 C C . ARG A 1 83 ? 2.184 -0.202 -8.068 1.00 93.69 83 ARG A C 1
ATOM 659 O O . ARG A 1 83 ? 3.128 0.094 -8.790 1.00 93.69 83 ARG A O 1
ATOM 666 N N . LEU A 1 84 ? 2.121 -1.357 -7.399 1.00 93.94 84 LEU A N 1
ATOM 667 C CA . LEU A 1 84 ? 3.192 -2.361 -7.416 1.00 93.94 84 LEU A CA 1
ATOM 668 C C . LEU A 1 84 ? 3.398 -3.003 -8.796 1.00 93.94 84 LEU A C 1
ATOM 670 O O . LEU A 1 84 ? 4.470 -3.533 -9.071 1.00 93.94 84 LEU A O 1
ATOM 674 N N . SER A 1 85 ? 2.384 -2.940 -9.664 1.00 90.25 85 SER A N 1
ATOM 675 C CA . SER A 1 85 ? 2.450 -3.424 -11.048 1.00 90.25 85 SER A CA 1
ATOM 676 C C . SER A 1 85 ? 3.049 -2.408 -12.032 1.00 90.25 85 SER A C 1
ATOM 678 O O . SER A 1 85 ? 3.193 -2.720 -13.212 1.00 90.25 85 SER A O 1
ATOM 680 N N . LEU A 1 86 ? 3.355 -1.180 -11.597 1.00 87.94 86 LEU A N 1
ATOM 681 C CA . LEU A 1 86 ? 3.896 -0.136 -12.470 1.00 87.94 86 LEU A CA 1
ATOM 682 C C . LEU A 1 86 ? 5.424 -0.213 -12.568 1.00 87.94 86 LEU A C 1
ATOM 684 O O . LEU A 1 86 ? 6.106 -0.621 -11.635 1.00 87.94 86 LEU A O 1
ATOM 688 N N . ASN A 1 87 ? 5.968 0.290 -13.677 1.00 84.94 87 ASN A N 1
ATOM 689 C CA . ASN A 1 87 ? 7.417 0.359 -13.911 1.00 84.94 87 ASN A CA 1
ATOM 690 C C . ASN A 1 87 ? 8.107 1.537 -13.190 1.00 84.94 87 ASN A C 1
ATOM 692 O O . ASN A 1 87 ? 9.288 1.792 -13.416 1.00 84.94 87 ASN A O 1
ATOM 696 N N . ASP A 1 88 ? 7.384 2.293 -12.359 1.00 90.69 88 ASP A N 1
ATOM 697 C CA . ASP A 1 88 ? 7.940 3.439 -11.640 1.00 90.69 88 ASP A CA 1
ATOM 698 C C . ASP A 1 88 ? 8.445 3.026 -10.259 1.00 90.69 88 ASP A C 1
ATOM 700 O O . ASP A 1 88 ? 7.684 2.949 -9.295 1.00 90.69 88 ASP A O 1
ATOM 704 N N . GLU A 1 89 ? 9.752 2.796 -10.158 1.00 89.56 89 GLU A N 1
ATOM 705 C CA . GLU A 1 89 ? 10.386 2.309 -8.931 1.00 89.56 89 GLU A CA 1
ATOM 706 C C . GLU A 1 89 ? 10.109 3.185 -7.702 1.00 89.56 89 GLU A C 1
ATOM 708 O O . GLU A 1 89 ? 9.929 2.660 -6.604 1.00 89.56 89 GLU A O 1
ATOM 713 N N . MET A 1 90 ? 10.002 4.509 -7.865 1.00 90.12 90 MET A N 1
ATOM 714 C CA . MET A 1 90 ? 9.700 5.395 -6.737 1.00 90.12 90 MET A CA 1
ATOM 715 C C . MET A 1 90 ? 8.254 5.222 -6.266 1.00 90.12 90 MET A C 1
ATOM 717 O O . MET A 1 90 ? 8.010 5.159 -5.062 1.00 90.12 90 MET A O 1
ATOM 721 N N . GLU A 1 91 ? 7.291 5.129 -7.192 1.00 93.19 91 GLU A N 1
ATOM 722 C CA . GLU A 1 91 ? 5.895 4.854 -6.824 1.00 93.19 91 GLU A CA 1
ATOM 723 C C . GLU A 1 91 ? 5.781 3.494 -6.125 1.00 93.19 91 GLU A C 1
ATOM 725 O O . GLU A 1 91 ? 5.104 3.400 -5.102 1.00 93.19 91 GLU A O 1
ATOM 730 N N . VAL A 1 92 ? 6.492 2.469 -6.612 1.00 93.12 92 VAL A N 1
ATOM 731 C CA . VAL A 1 92 ? 6.482 1.127 -6.010 1.00 93.12 92 VAL A CA 1
ATOM 732 C C . VAL A 1 92 ? 7.072 1.142 -4.599 1.00 93.12 92 VAL A C 1
ATOM 734 O O . VAL A 1 92 ? 6.468 0.586 -3.683 1.00 93.12 92 VAL A O 1
ATOM 737 N N . VAL A 1 93 ? 8.226 1.781 -4.385 1.00 90.94 93 VAL A N 1
ATOM 738 C CA . VAL A 1 93 ? 8.873 1.835 -3.061 1.00 90.94 93 VAL A CA 1
ATOM 739 C C . VAL A 1 93 ? 7.985 2.540 -2.036 1.00 90.94 93 VAL A C 1
ATOM 741 O O . VAL A 1 93 ? 7.816 2.040 -0.921 1.00 90.94 93 VAL A O 1
ATOM 744 N N . VAL A 1 94 ? 7.376 3.670 -2.407 1.00 92.38 94 VAL A N 1
ATOM 745 C CA . VAL A 1 94 ? 6.495 4.418 -1.500 1.00 92.38 94 VAL A CA 1
ATOM 746 C C . VAL A 1 94 ? 5.171 3.678 -1.274 1.00 92.38 94 VAL A C 1
ATOM 748 O O . VAL A 1 94 ? 4.670 3.657 -0.150 1.00 92.38 94 VAL A O 1
ATOM 751 N N . ALA A 1 95 ? 4.629 3.004 -2.292 1.00 96.06 95 ALA A N 1
ATOM 752 C CA . ALA A 1 95 ? 3.454 2.149 -2.136 1.00 96.06 95 ALA A CA 1
ATOM 753 C C . ALA A 1 95 ? 3.724 0.969 -1.188 1.00 96.06 95 ALA A C 1
ATOM 755 O O . ALA A 1 95 ? 2.919 0.713 -0.296 1.00 96.06 95 ALA A O 1
ATOM 756 N N . LEU A 1 96 ? 4.879 0.301 -1.305 1.00 94.75 96 LEU A N 1
ATOM 757 C CA . LEU A 1 96 ? 5.290 -0.752 -0.369 1.00 94.75 96 LEU A CA 1
ATOM 758 C C . LEU A 1 96 ? 5.426 -0.224 1.059 1.00 94.75 96 LEU A C 1
ATOM 760 O O . LEU A 1 96 ? 5.012 -0.903 1.998 1.00 94.75 96 LEU A O 1
ATOM 764 N N . GLN A 1 97 ? 5.966 0.984 1.239 1.00 93.44 97 GLN A N 1
ATOM 765 C CA . GLN A 1 97 ? 6.030 1.615 2.557 1.00 93.44 97 GLN A CA 1
ATOM 766 C C . GLN A 1 97 ? 4.631 1.834 3.146 1.00 93.44 97 GLN A C 1
ATOM 768 O O . GLN A 1 97 ? 4.399 1.500 4.308 1.00 93.44 97 GLN A O 1
ATOM 773 N N . ALA A 1 98 ? 3.698 2.366 2.351 1.00 94.94 98 ALA A N 1
ATOM 774 C CA . ALA A 1 98 ? 2.318 2.572 2.778 1.00 94.94 98 ALA A CA 1
ATOM 775 C C . ALA A 1 98 ? 1.633 1.255 3.159 1.00 94.94 98 ALA A C 1
ATOM 777 O O . ALA A 1 98 ? 1.069 1.156 4.246 1.00 94.94 98 ALA A O 1
ATOM 778 N N . LEU A 1 99 ? 1.736 0.234 2.306 1.00 96.75 99 LEU A N 1
ATOM 779 C CA . LEU A 1 99 ? 1.154 -1.084 2.556 1.00 96.75 99 LEU A CA 1
ATOM 780 C C . LEU A 1 99 ? 1.744 -1.739 3.804 1.00 96.75 99 LEU A C 1
ATOM 782 O O . LEU A 1 99 ? 1.001 -2.289 4.606 1.00 96.75 99 LEU A O 1
ATOM 786 N N . THR A 1 100 ? 3.055 -1.612 4.018 1.00 94.50 100 THR A N 1
ATOM 787 C CA . THR A 1 100 ? 3.710 -2.114 5.234 1.00 94.50 100 THR A CA 1
ATOM 788 C C . THR A 1 100 ? 3.118 -1.462 6.482 1.00 94.50 100 THR A C 1
ATOM 790 O O . THR A 1 100 ? 2.761 -2.160 7.426 1.00 94.50 100 THR A O 1
ATOM 793 N N . ASN A 1 101 ? 2.946 -0.139 6.479 1.00 92.50 101 ASN A N 1
ATOM 794 C CA . ASN A 1 101 ? 2.388 0.581 7.624 1.00 92.50 101 ASN A CA 1
ATOM 795 C C . ASN A 1 101 ? 0.908 0.221 7.867 1.00 92.50 101 ASN A C 1
ATOM 797 O O . ASN A 1 101 ? 0.499 0.047 9.012 1.00 92.50 101 ASN A O 1
ATOM 801 N N . LEU A 1 102 ? 0.126 0.040 6.798 1.00 93.62 102 LEU A N 1
ATOM 802 C CA . LEU A 1 102 ? -1.276 -0.397 6.874 1.00 93.62 102 LEU A CA 1
ATOM 803 C C . LEU A 1 102 ? -1.425 -1.866 7.293 1.00 93.62 102 LEU A C 1
ATOM 805 O O . LEU A 1 102 ? -2.471 -2.253 7.798 1.00 93.62 102 LEU A O 1
ATOM 809 N N . SER A 1 103 ? -0.388 -2.682 7.097 1.00 92.94 103 SER A N 1
ATOM 810 C CA . SER A 1 103 ? -0.419 -4.117 7.398 1.00 92.94 103 SER A CA 1
ATOM 811 C C . SER A 1 103 ? -0.137 -4.479 8.864 1.00 92.94 103 SER A C 1
ATOM 813 O O . SER A 1 103 ? -0.130 -5.656 9.199 1.00 92.94 103 SER A O 1
ATOM 815 N N . LEU A 1 104 ? 0.111 -3.506 9.750 1.00 86.75 104 LEU A N 1
ATOM 816 C CA . LEU A 1 104 ? 0.489 -3.792 11.144 1.00 86.75 104 LEU A CA 1
ATOM 817 C C . LEU A 1 104 ? -0.626 -4.460 11.968 1.00 86.75 104 LEU A C 1
ATOM 819 O O . LEU A 1 104 ? -0.308 -5.213 12.880 1.00 86.75 104 LEU A O 1
ATOM 823 N N . ASN A 1 105 ? -1.899 -4.200 11.655 1.00 83.56 105 ASN A N 1
ATOM 824 C CA . ASN A 1 105 ? -3.065 -4.758 12.354 1.00 83.56 105 ASN A CA 1
ATOM 825 C C . ASN A 1 105 ? -4.160 -5.138 11.342 1.00 83.56 105 ASN A C 1
ATOM 827 O O . ASN A 1 105 ? -5.235 -4.540 11.323 1.00 83.56 105 ASN A O 1
ATOM 831 N N . ILE A 1 106 ? -3.859 -6.086 10.453 1.00 86.88 106 ILE A N 1
ATOM 832 C CA . ILE A 1 106 ? -4.782 -6.516 9.393 1.00 86.88 106 ILE A CA 1
ATOM 833 C C . ILE A 1 106 ? -5.985 -7.237 10.003 1.00 86.88 106 ILE A C 1
ATOM 835 O O . ILE A 1 106 ? -5.831 -8.163 10.798 1.00 86.88 106 ILE A O 1
ATOM 839 N N . THR A 1 107 ? -7.187 -6.847 9.585 1.00 86.31 107 THR A N 1
ATOM 840 C CA . THR A 1 107 ? -8.408 -7.612 9.862 1.00 86.31 107 THR A CA 1
ATOM 841 C C . THR A 1 107 ? -8.634 -8.676 8.788 1.00 86.31 107 THR A C 1
ATOM 843 O O . THR A 1 107 ? -8.20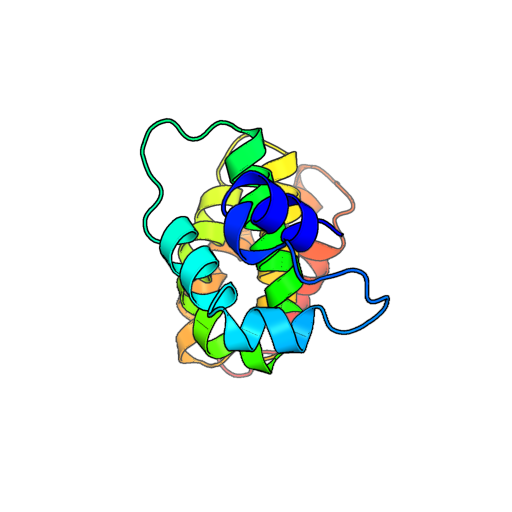7 -8.518 7.642 1.00 86.31 107 THR A O 1
ATOM 846 N N . THR A 1 108 ? -9.365 -9.745 9.110 1.00 85.06 108 THR A N 1
ATOM 847 C CA . THR A 1 108 ? -9.678 -10.831 8.161 1.00 85.06 108 THR A CA 1
ATOM 848 C C . THR A 1 108 ? -10.330 -10.313 6.866 1.00 85.06 108 THR A C 1
ATOM 850 O O . THR A 1 108 ? -10.042 -10.803 5.777 1.00 85.06 108 THR A O 1
ATOM 853 N N . GLU A 1 109 ? -11.132 -9.245 6.945 1.00 87.12 109 GLU A N 1
ATOM 854 C CA . GLU A 1 109 ? -11.774 -8.593 5.790 1.00 87.12 109 GLU A CA 1
ATOM 855 C C . GLU A 1 109 ? -10.790 -7.866 4.855 1.00 87.12 109 GLU A C 1
ATOM 857 O O . GLU A 1 109 ? -11.079 -7.643 3.676 1.00 87.12 109 GLU A O 1
ATOM 862 N N . GLN A 1 110 ? -9.624 -7.467 5.366 1.00 88.88 110 GLN A N 1
ATOM 863 C CA . GLN A 1 110 ? -8.597 -6.758 4.604 1.00 88.88 110 GLN A CA 1
ATOM 864 C C . GLN A 1 110 ? -7.629 -7.706 3.891 1.00 88.88 110 GLN A C 1
ATOM 866 O O . GLN A 1 110 ? -7.010 -7.291 2.910 1.00 88.88 110 GLN A O 1
ATOM 871 N N . ILE A 1 111 ? -7.520 -8.967 4.326 1.00 90.25 111 ILE A N 1
ATOM 872 C CA . ILE A 1 111 ? -6.611 -9.964 3.736 1.00 90.25 111 ILE A CA 1
ATOM 873 C C . ILE A 1 111 ? -6.743 -10.028 2.202 1.00 90.25 111 ILE A C 1
ATOM 875 O O . ILE A 1 111 ? -5.721 -9.870 1.524 1.00 90.25 111 ILE A O 1
ATOM 879 N N . PRO A 1 112 ? -7.953 -10.139 1.606 1.00 92.94 112 PRO A N 1
ATOM 880 C CA . PRO A 1 112 ? -8.094 -10.224 0.150 1.00 92.94 112 PRO A CA 1
ATOM 881 C C . PRO A 1 112 ? -7.538 -9.006 -0.600 1.00 92.94 112 PRO A C 1
ATOM 883 O O . PRO A 1 112 ? -7.164 -9.118 -1.766 1.00 92.94 112 PRO A O 1
ATOM 886 N N . GLN A 1 113 ? -7.460 -7.845 0.057 1.00 94.50 113 GLN A N 1
ATOM 887 C CA . GLN A 1 113 ? -6.932 -6.618 -0.538 1.00 94.50 113 GLN A CA 1
ATOM 888 C C . GLN A 1 113 ? -5.401 -6.624 -0.598 1.00 94.50 113 GLN A C 1
ATOM 890 O O . GLN A 1 113 ? -4.835 -6.029 -1.511 1.00 94.50 113 GLN A O 1
ATOM 895 N N . PHE A 1 114 ? -4.727 -7.302 0.339 1.00 94.75 114 PHE A N 1
ATOM 896 C CA . PHE A 1 114 ? -3.264 -7.390 0.394 1.00 94.75 114 PHE A CA 1
ATOM 897 C C . PHE A 1 114 ? -2.682 -8.572 -0.384 1.00 94.75 114 PHE A C 1
ATOM 899 O O . PHE A 1 114 ? -1.548 -8.471 -0.852 1.00 94.75 114 PHE A O 1
ATOM 906 N N . VAL A 1 115 ? -3.430 -9.666 -0.562 1.00 93.12 115 VAL A N 1
ATOM 907 C CA . VAL A 1 115 ? -2.966 -10.872 -1.280 1.00 93.12 115 VAL A CA 1
ATOM 908 C C . VAL A 1 115 ? -2.300 -10.563 -2.633 1.00 93.12 115 VAL A C 1
ATOM 910 O O . VAL A 1 115 ? -1.223 -11.110 -2.890 1.00 93.12 115 VAL A O 1
ATOM 913 N N . PRO A 1 116 ? -2.820 -9.655 -3.486 1.00 95.75 116 PRO A N 1
ATOM 914 C CA . PRO A 1 116 ? -2.174 -9.362 -4.765 1.00 95.75 116 PRO A CA 1
ATOM 915 C C . PRO A 1 116 ? -0.787 -8.703 -4.636 1.00 95.75 116 PRO A C 1
ATOM 917 O O . PRO A 1 116 ? -0.033 -8.698 -5.605 1.00 95.75 116 PRO A O 1
ATOM 920 N N . ALA A 1 117 ? -0.402 -8.183 -3.462 1.00 94.69 117 ALA A N 1
ATOM 921 C CA . ALA A 1 117 ? 0.938 -7.643 -3.220 1.00 94.69 117 ALA A CA 1
ATOM 922 C C . ALA A 1 117 ? 2.017 -8.731 -3.070 1.00 94.69 117 ALA A C 1
ATOM 924 O O . ALA A 1 117 ? 3.182 -8.480 -3.383 1.00 94.69 117 ALA A O 1
ATOM 925 N N . ILE A 1 118 ? 1.645 -9.940 -2.635 1.00 93.38 118 ILE A N 1
ATOM 926 C CA . ILE A 1 118 ? 2.570 -11.054 -2.363 1.00 93.38 118 ILE A CA 1
ATOM 927 C C . ILE A 1 118 ? 3.477 -11.381 -3.564 1.00 93.38 118 ILE A C 1
ATOM 929 O O . ILE A 1 118 ? 4.701 -11.357 -3.391 1.00 93.38 118 ILE A O 1
ATOM 933 N N . PRO A 1 119 ? 2.958 -11.642 -4.786 1.00 92.62 119 PRO A N 1
ATOM 934 C CA . PRO A 1 119 ? 3.817 -11.950 -5.932 1.00 92.62 119 PRO A CA 1
ATOM 935 C C . PRO A 1 119 ? 4.781 -10.806 -6.275 1.00 92.62 119 PRO A C 1
ATOM 937 O O . PRO A 1 119 ? 5.918 -11.064 -6.673 1.00 92.62 119 PRO A O 1
ATOM 940 N N . HIS A 1 120 ? 4.382 -9.546 -6.064 1.00 92.06 120 HIS A N 1
ATOM 941 C CA . HIS A 1 120 ? 5.265 -8.396 -6.270 1.00 92.06 120 HIS A CA 1
ATOM 942 C C . HIS A 1 120 ? 6.400 -8.355 -5.240 1.00 92.06 120 HIS A C 1
ATOM 944 O O . HIS A 1 120 ? 7.557 -8.149 -5.613 1.00 92.06 120 HIS A O 1
ATOM 950 N N . CYS A 1 121 ? 6.102 -8.596 -3.960 1.00 91.38 121 CYS A N 1
ATOM 951 C CA . CYS A 1 121 ? 7.117 -8.680 -2.910 1.00 91.38 121 CYS A CA 1
ATOM 952 C C . CYS A 1 121 ? 8.126 -9.802 -3.193 1.00 91.38 121 CYS A C 1
ATOM 954 O O . CYS A 1 121 ? 9.334 -9.561 -3.162 1.00 91.38 121 CYS A O 1
ATOM 956 N N . LEU A 1 122 ? 7.643 -10.998 -3.543 1.00 89.62 122 LEU A N 1
ATOM 957 C CA . LEU A 1 122 ? 8.495 -12.145 -3.868 1.00 89.62 122 LEU A CA 1
ATOM 958 C C . LEU A 1 122 ? 9.342 -11.898 -5.119 1.00 89.62 122 LEU A C 1
ATOM 960 O O . LEU A 1 122 ? 10.537 -12.186 -5.110 1.00 89.62 122 LEU A O 1
ATOM 964 N N . SER A 1 123 ? 8.772 -11.309 -6.173 1.00 87.94 123 SER A N 1
ATOM 965 C CA . SER A 1 123 ? 9.528 -10.975 -7.383 1.00 87.94 123 SER A CA 1
ATOM 966 C C . SER A 1 123 ? 10.700 -10.037 -7.090 1.00 87.94 123 SER A C 1
ATOM 968 O O . SER A 1 123 ? 11.772 -10.212 -7.667 1.00 87.94 123 SER A O 1
ATOM 970 N N . ARG A 1 124 ? 10.530 -9.041 -6.215 1.00 83.00 124 ARG A N 1
ATOM 971 C CA . ARG A 1 124 ? 11.621 -8.110 -5.888 1.00 83.00 124 ARG A CA 1
ATOM 972 C C . ARG A 1 124 ? 12.713 -8.772 -5.056 1.00 83.00 124 ARG A C 1
ATOM 974 O O . ARG A 1 124 ? 13.890 -8.628 -5.371 1.00 83.00 124 ARG A O 1
ATOM 981 N N . LEU A 1 125 ? 12.318 -9.520 -4.029 1.00 85.88 125 LEU A N 1
ATOM 982 C CA . LEU A 1 125 ? 13.257 -10.142 -3.097 1.00 85.88 125 LEU A CA 1
ATOM 983 C C . LEU A 1 125 ? 14.010 -11.314 -3.728 1.00 85.88 125 LEU A C 1
ATOM 985 O O . LEU A 1 125 ? 15.221 -11.419 -3.578 1.00 85.88 125 LEU A O 1
ATOM 989 N N . TRP A 1 126 ? 13.294 -12.186 -4.437 1.00 80.62 126 TRP A N 1
ATOM 990 C CA . TRP A 1 126 ? 13.835 -13.453 -4.924 1.00 80.62 126 TRP A CA 1
ATOM 991 C C . TRP A 1 126 ? 14.403 -13.353 -6.337 1.00 80.62 126 TRP A C 1
ATOM 993 O O . TRP A 1 126 ? 15.501 -13.831 -6.596 1.00 80.62 126 TRP A O 1
ATOM 1003 N N . ILE A 1 127 ? 13.664 -12.734 -7.264 1.00 74.06 127 ILE A N 1
ATOM 1004 C CA . ILE A 1 127 ? 14.053 -12.715 -8.685 1.00 74.06 127 ILE A CA 1
ATOM 1005 C C . ILE A 1 127 ? 15.068 -11.606 -8.944 1.00 74.06 127 ILE A C 1
ATOM 1007 O O . ILE A 1 127 ? 16.060 -11.826 -9.632 1.00 74.06 127 ILE A O 1
ATOM 1011 N N . ARG A 1 128 ? 14.832 -10.411 -8.392 1.00 75.12 128 ARG A N 1
ATOM 1012 C CA . ARG A 1 128 ? 15.747 -9.276 -8.574 1.00 75.12 128 ARG A CA 1
ATOM 1013 C C . ARG A 1 128 ? 16.876 -9.234 -7.541 1.00 75.12 128 ARG A C 1
ATOM 1015 O O . ARG A 1 128 ? 17.838 -8.503 -7.747 1.00 75.12 128 ARG A O 1
ATOM 1022 N N . GLY A 1 129 ? 16.763 -9.993 -6.445 1.00 73.12 129 GLY A N 1
ATOM 1023 C CA . GLY A 1 129 ? 17.732 -9.970 -5.344 1.00 73.12 129 GLY A CA 1
ATOM 1024 C C . GLY A 1 129 ? 17.821 -8.608 -4.648 1.00 73.12 129 GLY A C 1
ATOM 1025 O O . GLY A 1 129 ? 18.837 -8.293 -4.032 1.00 73.12 129 GLY A O 1
ATOM 1026 N N . GLU A 1 130 ? 16.791 -7.768 -4.780 1.00 75.00 130 GLU A N 1
ATOM 1027 C CA . GLU A 1 130 ? 16.806 -6.411 -4.245 1.00 75.00 130 GLU A CA 1
ATOM 1028 C C . GLU A 1 130 ? 16.505 -6.444 -2.741 1.00 75.00 130 GLU A C 1
ATOM 1030 O O . GLU A 1 130 ? 15.418 -6.885 -2.348 1.00 75.00 130 GLU A O 1
ATOM 1035 N N . PRO A 1 131 ? 17.401 -5.938 -1.874 1.00 73.25 131 PRO A N 1
ATOM 1036 C CA . PRO A 1 131 ? 17.098 -5.807 -0.458 1.00 73.25 131 PRO A CA 1
ATOM 1037 C C . PRO A 1 131 ? 16.000 -4.752 -0.272 1.00 73.25 131 PRO A C 1
ATOM 1039 O O . PRO A 1 131 ? 16.250 -3.549 -0.331 1.00 73.25 131 PRO A O 1
ATOM 1042 N N . ASN A 1 132 ? 14.764 -5.199 -0.044 1.00 83.25 132 ASN A N 1
ATOM 1043 C CA . ASN A 1 132 ? 13.621 -4.325 0.196 1.00 83.25 132 ASN A CA 1
ATOM 1044 C C . ASN A 1 132 ? 12.963 -4.666 1.537 1.00 83.25 132 ASN A C 1
ATOM 1046 O O . ASN A 1 132 ? 12.156 -5.590 1.651 1.00 83.25 132 ASN A O 1
ATOM 1050 N N . ILE A 1 133 ? 13.312 -3.886 2.561 1.00 85.94 133 ILE A N 1
ATOM 1051 C CA . ILE A 1 133 ? 12.831 -4.097 3.930 1.00 85.94 133 ILE A CA 1
ATOM 1052 C C . ILE A 1 133 ? 11.305 -3.986 4.039 1.00 85.94 133 ILE A C 1
ATOM 1054 O O . ILE A 1 133 ? 10.703 -4.691 4.842 1.00 85.94 133 ILE A O 1
ATOM 1058 N N . ASN A 1 134 ? 10.667 -3.156 3.208 1.00 88.44 134 ASN A N 1
ATOM 1059 C CA . ASN A 1 134 ? 9.214 -3.003 3.202 1.00 88.44 134 ASN A CA 1
ATOM 1060 C C . ASN A 1 134 ? 8.532 -4.241 2.616 1.00 88.44 134 ASN A C 1
ATOM 1062 O O . ASN A 1 134 ? 7.578 -4.741 3.196 1.00 88.44 134 ASN A O 1
ATOM 1066 N N . ALA A 1 135 ? 9.063 -4.801 1.525 1.00 88.12 135 ALA A N 1
ATOM 1067 C CA . ALA A 1 135 ? 8.546 -6.053 0.974 1.00 88.12 135 ALA A CA 1
A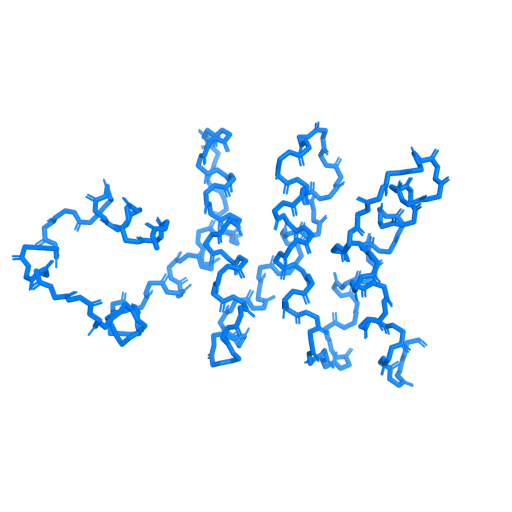TOM 1068 C C . ALA A 1 135 ? 8.661 -7.214 1.978 1.00 88.12 135 ALA A C 1
ATOM 1070 O O . ALA A 1 135 ? 7.701 -7.959 2.154 1.00 88.12 135 ALA A O 1
ATOM 1071 N N . LEU A 1 136 ? 9.799 -7.339 2.673 1.00 90.12 136 LEU A N 1
ATOM 1072 C CA . LEU A 1 136 ? 9.981 -8.357 3.716 1.00 90.12 136 LEU A CA 1
ATOM 1073 C C . LEU A 1 136 ? 9.010 -8.159 4.880 1.00 90.12 136 LEU A C 1
ATOM 1075 O O . LEU A 1 136 ? 8.334 -9.101 5.281 1.00 90.12 136 LEU A O 1
ATOM 1079 N N . ARG A 1 137 ? 8.915 -6.934 5.408 1.00 90.56 137 ARG A N 1
ATOM 1080 C CA . ARG A 1 137 ? 8.017 -6.621 6.526 1.00 90.56 137 ARG A CA 1
ATOM 1081 C C . ARG A 1 137 ? 6.555 -6.854 6.171 1.00 90.56 137 ARG A C 1
ATOM 1083 O O . ARG A 1 137 ? 5.838 -7.415 6.988 1.00 90.56 137 ARG A O 1
ATOM 1090 N N . LEU A 1 138 ? 6.129 -6.476 4.967 1.00 91.50 138 LEU A N 1
ATOM 1091 C CA . LEU A 1 138 ? 4.767 -6.726 4.503 1.00 91.50 138 LEU A CA 1
ATOM 1092 C C . LEU A 1 138 ? 4.457 -8.229 4.467 1.00 91.50 138 LEU A C 1
ATOM 1094 O O . LEU A 1 138 ? 3.418 -8.640 4.969 1.00 91.50 138 LEU A O 1
ATOM 1098 N N . LEU A 1 139 ? 5.367 -9.055 3.940 1.00 92.19 139 LEU A N 1
ATOM 1099 C CA . LEU A 1 139 ? 5.195 -10.513 3.935 1.00 92.19 139 LEU A CA 1
ATOM 1100 C C . LEU A 1 139 ? 5.137 -11.098 5.353 1.00 92.19 139 LEU A C 1
ATOM 1102 O O . LEU A 1 139 ? 4.303 -11.960 5.613 1.00 92.19 139 LEU A O 1
ATOM 1106 N N . VAL A 1 140 ? 5.981 -10.615 6.271 1.00 91.06 140 VAL A N 1
ATOM 1107 C CA . VAL A 1 140 ? 5.948 -11.034 7.682 1.00 91.06 140 VAL A CA 1
ATOM 1108 C C . VAL A 1 140 ? 4.607 -10.672 8.318 1.00 91.06 140 VAL A C 1
ATOM 1110 O O . VAL A 1 140 ? 3.955 -11.544 8.883 1.00 91.06 140 VAL A O 1
ATOM 1113 N N . ASN A 1 141 ? 4.155 -9.426 8.167 1.00 90.56 141 ASN A N 1
ATOM 1114 C CA . ASN A 1 141 ? 2.877 -8.972 8.715 1.00 90.56 141 ASN A CA 1
ATOM 1115 C C . ASN A 1 141 ? 1.702 -9.814 8.194 1.00 90.56 141 ASN A C 1
ATOM 1117 O O . ASN A 1 141 ? 0.843 -10.228 8.969 1.00 90.56 141 ASN A O 1
ATOM 1121 N N . LEU A 1 142 ? 1.706 -10.133 6.897 1.00 89.12 142 LEU A N 1
ATOM 1122 C CA . LEU A 1 142 ? 0.707 -11.005 6.282 1.00 89.12 142 LEU A CA 1
ATOM 1123 C C . LEU A 1 142 ? 0.771 -12.438 6.832 1.00 89.12 142 LEU A C 1
ATOM 1125 O O . LEU A 1 142 ? -0.260 -13.008 7.161 1.00 89.12 142 LEU A O 1
ATOM 1129 N N . SER A 1 143 ? 1.969 -12.999 7.021 1.00 86.62 143 SER A N 1
ATOM 1130 C CA . SER A 1 143 ? 2.136 -14.347 7.589 1.00 86.62 143 SER A CA 1
ATOM 1131 C C . SER A 1 143 ? 1.700 -14.474 9.053 1.00 86.62 143 SER A C 1
ATOM 1133 O O . SER A 1 143 ? 1.408 -15.571 9.516 1.00 86.62 143 SER A O 1
ATOM 1135 N N . CYS A 1 144 ? 1.652 -13.360 9.788 1.00 82.62 144 CYS A N 1
ATOM 1136 C CA . CYS A 1 144 ? 1.168 -13.318 11.166 1.00 82.62 144 CYS A CA 1
ATOM 1137 C C . CYS A 1 144 ? -0.367 -13.246 11.264 1.00 82.62 144 CYS A C 1
ATOM 1139 O O . CYS A 1 144 ? -0.894 -13.251 12.377 1.00 82.62 144 CYS A O 1
ATOM 1141 N N . CYS A 1 145 ? -1.083 -13.172 10.137 1.00 77.75 145 CYS A N 1
ATOM 1142 C CA . CYS A 1 145 ? -2.541 -13.190 10.117 1.00 77.75 145 CYS A CA 1
ATOM 1143 C C . CYS A 1 145 ? -3.034 -14.638 10.311 1.00 77.75 145 CYS A C 1
ATOM 1145 O O . CYS A 1 145 ? -2.719 -15.488 9.480 1.00 77.75 145 CYS A O 1
ATOM 1147 N N . PRO A 1 146 ? -3.806 -14.943 11.371 1.00 61.75 146 PRO A N 1
ATOM 1148 C CA . PRO A 1 146 ? -4.187 -16.318 11.719 1.00 61.75 146 PRO A CA 1
ATOM 1149 C C . PRO A 1 146 ? -5.104 -17.008 10.691 1.00 61.75 146 PRO A C 1
ATOM 1151 O O . PRO A 1 146 ? -5.246 -18.226 10.746 1.00 61.75 146 PRO A O 1
ATOM 1154 N N . ASP A 1 147 ? -5.687 -16.245 9.760 1.00 64.56 147 ASP A N 1
ATOM 1155 C CA . ASP A 1 147 ? -6.670 -16.704 8.767 1.00 64.56 147 ASP A CA 1
ATOM 1156 C C . ASP A 1 147 ? -6.133 -16.717 7.315 1.00 64.56 147 ASP A C 1
ATOM 1158 O O . ASP A 1 147 ? -6.930 -16.784 6.375 1.00 64.56 147 ASP A O 1
ATOM 1162 N N . MET A 1 148 ? -4.814 -16.573 7.110 1.00 59.34 148 MET A N 1
ATOM 1163 C CA . MET A 1 148 ? -4.190 -16.488 5.775 1.00 59.34 148 MET A CA 1
ATOM 1164 C C . MET A 1 148 ? -3.696 -17.831 5.228 1.00 59.34 148 MET A C 1
ATOM 1166 O O . MET A 1 148 ? -3.221 -18.670 6.024 1.00 59.34 148 MET A O 1
#

Sequence (148 aa):
VCVSAWAARYYPHELVFLDVPQPTTILMRELRITERVAEMICSPRHGWSRSCRVMLLQCLANMAVCPENHEIVRCAIPHAVQRLSLNDEMEVVVALQALTNLSLNITTEQIPQFVPAIPHCLSRLWIRGEPNINALRLLVNLSCCPDM